Protein AF-A0A537X0Z5-F1 (afdb_monomer_lite)

Foldseek 3Di:
DVVVCCVVPVDVDDDDPVCVVVVVVVVVVVLVVDDPLVSVLVVVLVVVCPPPDPVVSVVSVVVCCVPSVPDPDVCVVCVVVVPDDDDDD

Sequence (89 aa):
AAEEAERIGLLNRIVPSAKLREAAVEMAQMIAKNDSRMVRGIKRLLHEGMGLDWQGRYDLEDEARATYLAAGHPREGFKDFLARKPVRA

Radius of gyration: 18.1 Å; chains: 1; bounding box: 45×24×38 Å

Secondary structure (DSSP, 8-state):
-HHHHHHTTSSS----GGGHHHHHHHHHHHHHTS-HHHHHHHHHHHHHTTT--HHHHHHHHHHHHHTTT-PSPHHHHTHHHHTSPP---

pLDDT: mean 92.34, std 8.57, range [57.0, 98.44]

Structure (mmCIF, N/CA/C/O backbone):
data_AF-A0A537X0Z5-F1
#
_entry.id   AF-A0A537X0Z5-F1
#
loop_
_atom_site.group_PDB
_atom_site.id
_atom_site.type_symbol
_atom_site.label_atom_id
_atom_site.label_alt_id
_atom_site.label_comp_id
_atom_site.label_asym_id
_atom_site.label_entity_id
_atom_site.label_seq_id
_atom_site.pdbx_PDB_ins_code
_atom_site.Cartn_x
_atom_site.Cartn_y
_atom_site.Cartn_z
_atom_site.occupancy
_atom_site.B_iso_or_equiv
_atom_site.auth_seq_id
_atom_site.auth_comp_id
_atom_site.auth_asym_id
_atom_site.auth_atom_id
_atom_site.pdbx_PDB_model_num
ATOM 1 N N . ALA A 1 1 ? -19.763 -11.440 12.004 1.00 87.12 1 ALA A N 1
ATOM 2 C CA . ALA A 1 1 ? -19.598 -10.960 10.612 1.00 87.12 1 ALA A CA 1
ATOM 3 C C . ALA A 1 1 ? -18.264 -10.243 10.408 1.00 87.12 1 ALA A C 1
ATOM 5 O O . ALA A 1 1 ? -17.540 -10.632 9.506 1.00 87.12 1 ALA A O 1
ATOM 6 N N . ALA A 1 2 ? -17.914 -9.246 11.237 1.00 92.00 2 ALA A N 1
ATOM 7 C CA . ALA A 1 2 ? -16.647 -8.515 11.100 1.00 92.00 2 ALA A CA 1
ATOM 8 C C . ALA A 1 2 ? -15.403 -9.425 11.164 1.00 92.00 2 ALA A C 1
ATOM 10 O O . ALA A 1 2 ? -14.557 -9.332 10.285 1.00 92.00 2 ALA A O 1
ATOM 11 N N . GLU A 1 3 ? -15.341 -10.339 12.139 1.00 96.31 3 GLU A N 1
ATOM 12 C CA . GLU A 1 3 ? -14.230 -11.299 12.313 1.00 96.31 3 GLU A CA 1
ATOM 13 C C . GLU A 1 3 ? -13.991 -12.164 11.073 1.00 96.31 3 GLU A C 1
ATOM 15 O O . GLU A 1 3 ? -12.866 -12.305 10.606 1.00 96.31 3 GLU A O 1
ATOM 20 N N . GLU A 1 4 ? -15.065 -12.688 10.482 1.00 97.56 4 GLU A N 1
ATOM 21 C CA . GLU A 1 4 ? -14.972 -13.469 9.251 1.00 97.56 4 GLU A CA 1
ATOM 22 C C . GLU A 1 4 ? -14.489 -12.614 8.072 1.00 97.56 4 GLU A C 1
ATOM 24 O O . GLU A 1 4 ? -13.630 -13.047 7.311 1.00 97.56 4 GLU A O 1
ATOM 29 N N . ALA A 1 5 ? -14.994 -11.382 7.944 1.00 98.06 5 ALA A N 1
ATOM 30 C CA . ALA A 1 5 ? -14.593 -10.462 6.882 1.00 98.06 5 ALA A CA 1
ATOM 31 C C . ALA A 1 5 ? -13.105 -10.072 6.964 1.00 98.06 5 ALA A C 1
ATOM 33 O O . ALA A 1 5 ? -12.456 -9.930 5.930 1.00 98.06 5 ALA A O 1
ATOM 34 N N . GLU A 1 6 ? -12.550 -9.921 8.168 1.00 97.44 6 GLU A N 1
ATOM 35 C CA . GLU A 1 6 ? -11.107 -9.733 8.364 1.00 97.44 6 GLU A CA 1
ATOM 36 C C . GLU A 1 6 ? -10.326 -10.997 7.987 1.00 97.44 6 GLU A C 1
ATOM 38 O O . GLU A 1 6 ? -9.380 -10.930 7.204 1.00 97.44 6 GLU A O 1
ATOM 43 N N . ARG A 1 7 ? -10.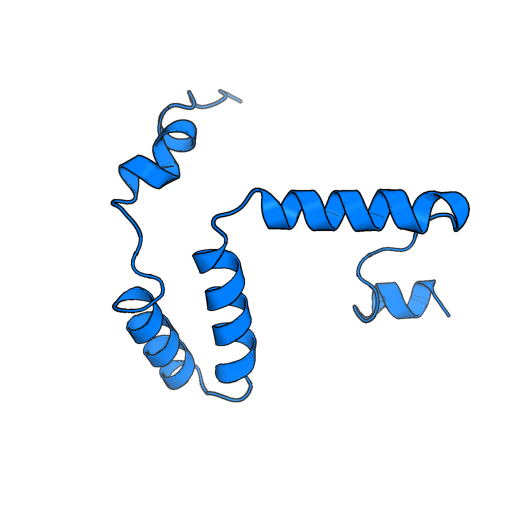767 -12.167 8.462 1.00 97.50 7 ARG A N 1
ATOM 44 C CA . ARG A 1 7 ? -10.102 -13.455 8.217 1.00 97.50 7 ARG A CA 1
ATOM 45 C C . ARG A 1 7 ? -9.975 -13.799 6.730 1.00 97.50 7 ARG A C 1
ATOM 47 O O . ARG A 1 7 ? -8.962 -14.362 6.325 1.00 97.50 7 ARG A O 1
ATOM 54 N N . ILE A 1 8 ? -10.987 -13.479 5.921 1.00 97.94 8 ILE A N 1
ATOM 55 C CA . ILE A 1 8 ? -10.975 -13.732 4.468 1.00 97.94 8 ILE A CA 1
ATOM 56 C C . ILE A 1 8 ? -10.325 -12.602 3.652 1.00 97.94 8 ILE A C 1
ATOM 58 O O . ILE A 1 8 ? -10.240 -12.710 2.431 1.00 97.94 8 ILE A O 1
ATOM 62 N N . GLY A 1 9 ? -9.889 -11.514 4.295 1.00 96.62 9 GLY A N 1
ATOM 63 C CA . GLY A 1 9 ? -9.216 -10.389 3.640 1.00 96.62 9 GLY A CA 1
ATOM 64 C C . GLY A 1 9 ? -10.136 -9.337 3.009 1.00 96.62 9 GLY A C 1
ATOM 65 O O . GLY A 1 9 ? -9.650 -8.473 2.282 1.00 96.62 9 GLY A O 1
ATOM 66 N N . LEU A 1 10 ? -11.444 -9.366 3.288 1.00 97.75 10 LEU A N 1
ATOM 67 C CA . LEU A 1 10 ? -12.366 -8.299 2.875 1.00 97.75 10 LEU A CA 1
ATOM 68 C C . LEU A 1 10 ? -12.127 -7.012 3.681 1.00 97.75 10 LEU A C 1
ATOM 70 O O . LEU A 1 10 ? -12.221 -5.911 3.140 1.00 97.75 10 LEU A O 1
ATOM 74 N N . LEU A 1 11 ? -11.817 -7.147 4.972 1.00 96.75 11 LEU A N 1
ATOM 75 C CA . LEU A 1 11 ? -11.387 -6.046 5.833 1.00 96.75 11 LEU A CA 1
ATOM 76 C C . LEU A 1 11 ? -9.901 -6.189 6.155 1.00 96.75 11 LEU A C 1
ATOM 78 O O . LEU A 1 11 ? -9.429 -7.279 6.452 1.00 96.75 11 LEU A O 1
ATOM 82 N N . ASN A 1 12 ? -9.168 -5.074 6.158 1.00 95.75 12 ASN A N 1
ATOM 83 C CA . ASN A 1 12 ? -7.746 -5.088 6.507 1.00 95.75 12 ASN A CA 1
ATOM 84 C C . ASN A 1 12 ? -7.485 -5.266 8.011 1.00 95.75 12 ASN A C 1
ATOM 86 O O . ASN A 1 12 ? -6.440 -5.794 8.376 1.00 95.75 12 ASN A O 1
ATOM 90 N N . ARG A 1 13 ? -8.365 -4.727 8.870 1.00 95.75 13 ARG A N 1
ATOM 91 C CA . ARG A 1 13 ? -8.207 -4.710 10.334 1.00 95.75 13 ARG A CA 1
ATOM 92 C C . ARG A 1 13 ? -9.537 -4.418 11.033 1.00 95.75 13 ARG A C 1
ATOM 94 O O . ARG A 1 13 ? -10.244 -3.497 10.615 1.00 95.75 13 ARG A O 1
ATOM 101 N N . ILE A 1 14 ? -9.828 -5.099 12.139 1.00 97.31 14 ILE A N 1
ATOM 102 C CA . ILE A 1 14 ? -10.916 -4.754 13.070 1.00 97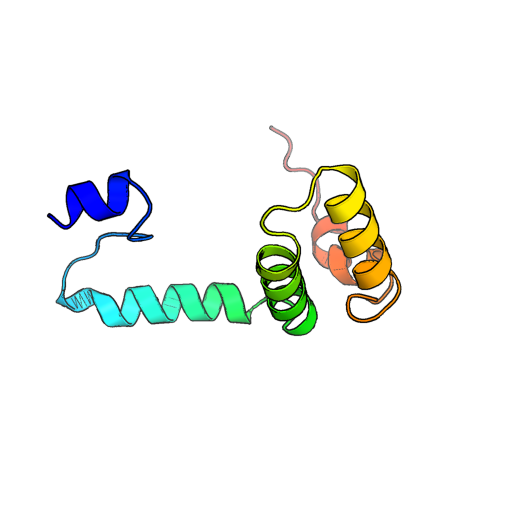.31 14 ILE A CA 1
ATOM 103 C C . ILE A 1 14 ? -10.392 -3.845 14.188 1.00 97.31 14 ILE A C 1
ATOM 105 O O . ILE A 1 14 ? -9.330 -4.079 14.761 1.00 97.31 14 ILE A O 1
ATOM 109 N N . VAL A 1 15 ? -11.145 -2.792 14.522 1.00 97.44 15 VAL A N 1
ATOM 110 C CA . VAL A 1 15 ? -10.821 -1.855 15.613 1.00 97.44 15 VAL A CA 1
ATOM 111 C C . VAL A 1 15 ? -12.076 -1.476 16.407 1.00 97.44 15 VAL A C 1
ATOM 113 O O . VAL A 1 15 ? -13.179 -1.535 15.856 1.00 97.44 15 VAL A O 1
ATOM 116 N N . PRO A 1 16 ? -11.950 -1.028 17.675 1.00 97.56 16 PRO A N 1
ATOM 117 C CA . PRO A 1 16 ? -13.073 -0.446 18.406 1.00 97.56 16 PRO A CA 1
ATOM 118 C C . PRO A 1 16 ? -13.695 0.722 17.633 1.00 97.56 16 PRO A C 1
ATOM 120 O O . PRO A 1 16 ? -12.975 1.558 17.086 1.00 97.56 16 PRO A O 1
ATOM 123 N N . SER A 1 17 ? -15.026 0.834 17.638 1.00 97.06 17 SER A N 1
ATOM 124 C CA . SER A 1 17 ? -15.745 1.842 16.838 1.00 97.06 17 SER A CA 1
ATOM 125 C C . SER A 1 17 ? -15.254 3.276 17.082 1.00 97.06 17 SER A C 1
ATOM 127 O O . SER A 1 17 ? -15.104 4.046 16.136 1.00 97.06 17 SER A O 1
ATOM 129 N N . ALA A 1 18 ? -14.945 3.634 18.334 1.00 98.31 18 ALA A N 1
ATOM 130 C CA . ALA A 1 18 ? -14.432 4.959 18.697 1.00 98.31 18 ALA A CA 1
ATOM 131 C C . ALA A 1 18 ? -13.044 5.272 18.097 1.00 98.31 18 ALA A C 1
ATOM 133 O O . ALA A 1 18 ? -12.652 6.433 18.011 1.00 98.31 18 ALA A O 1
ATOM 134 N N . LYS A 1 19 ? -12.303 4.243 17.671 1.00 98.12 19 LYS A N 1
ATOM 135 C CA . LYS A 1 19 ? -10.952 4.332 17.107 1.00 98.12 19 LYS A CA 1
ATOM 136 C C . LYS A 1 19 ? -10.914 4.215 15.582 1.00 98.12 19 LYS A C 1
ATOM 138 O O . LYS A 1 19 ? -9.844 4.378 15.005 1.00 98.12 19 LYS A O 1
ATOM 143 N N . LEU A 1 20 ? -12.053 4.000 14.914 1.00 97.50 20 LEU A N 1
ATOM 144 C CA . LEU A 1 20 ? -12.116 3.786 13.462 1.00 97.50 20 LEU A CA 1
ATOM 145 C C . LEU A 1 20 ? -11.404 4.890 12.667 1.00 97.50 20 LEU A C 1
ATOM 147 O O . LEU A 1 20 ? -10.562 4.601 11.819 1.00 97.50 20 LEU A O 1
ATOM 151 N N . ARG A 1 21 ? -11.709 6.161 12.961 1.00 98.31 21 ARG A N 1
ATOM 152 C CA . ARG A 1 21 ? -11.121 7.295 12.233 1.00 98.31 21 ARG A CA 1
ATOM 153 C C . ARG A 1 21 ? -9.616 7.408 12.461 1.00 98.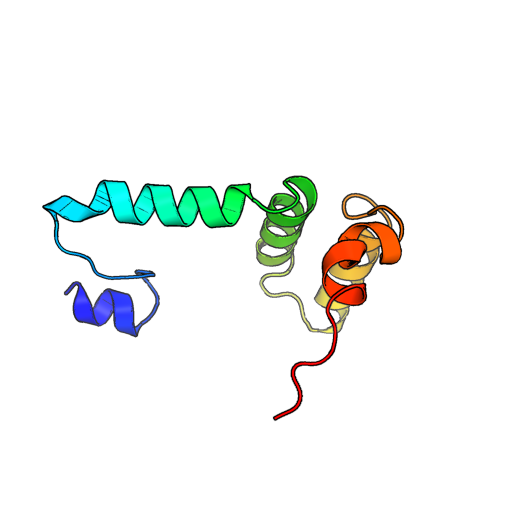31 21 ARG A C 1
ATOM 155 O O . ARG A 1 21 ? -8.880 7.659 11.516 1.00 98.31 21 ARG A O 1
ATOM 162 N N . GLU A 1 22 ? -9.171 7.224 13.699 1.00 98.44 22 GLU A N 1
ATOM 163 C CA . GLU A 1 22 ? -7.753 7.266 14.070 1.00 98.44 22 GLU A CA 1
ATOM 164 C C . GLU A 1 22 ? -6.968 6.181 13.324 1.00 98.44 22 GLU A C 1
ATOM 166 O O . GLU A 1 22 ? -6.009 6.486 12.620 1.00 98.44 22 GLU A O 1
ATOM 171 N N . ALA A 1 23 ? -7.460 4.943 13.375 1.00 98.00 23 ALA A N 1
ATOM 172 C CA . ALA A 1 23 ? -6.890 3.792 12.687 1.00 98.00 23 ALA A CA 1
ATOM 173 C C . ALA A 1 23 ? -6.827 3.964 11.157 1.00 98.00 23 ALA A C 1
ATOM 175 O O . ALA A 1 23 ? -5.858 3.538 10.526 1.00 98.00 23 ALA A O 1
ATOM 176 N N . ALA A 1 24 ? -7.854 4.569 10.550 1.00 98.12 24 ALA A N 1
ATOM 177 C CA . ALA A 1 24 ? -7.894 4.825 9.112 1.00 98.12 24 ALA A CA 1
ATOM 178 C C . ALA A 1 24 ? -6.907 5.929 8.694 1.00 98.12 24 ALA A C 1
ATOM 180 O O . ALA A 1 24 ? -6.206 5.791 7.692 1.00 98.12 24 ALA A O 1
ATOM 181 N N . VAL A 1 25 ? -6.820 7.012 9.476 1.00 98.44 25 VAL A N 1
ATOM 182 C CA . VAL A 1 25 ? -5.881 8.116 9.220 1.00 98.44 25 VAL A CA 1
ATOM 183 C C . VAL A 1 25 ? -4.437 7.659 9.402 1.00 98.44 25 VAL A C 1
ATOM 185 O O . VAL A 1 25 ? -3.598 8.002 8.575 1.00 98.44 25 VAL A O 1
ATOM 188 N N . GLU A 1 26 ? -4.143 6.849 10.419 1.00 98.25 26 GLU A N 1
ATOM 189 C CA . GLU A 1 26 ? -2.824 6.240 10.617 1.00 98.25 26 GLU A CA 1
ATOM 190 C C . GLU A 1 26 ? -2.390 5.438 9.378 1.00 98.25 26 GLU A C 1
ATOM 192 O O . GLU A 1 26 ? -1.298 5.645 8.845 1.00 98.25 26 GLU A O 1
ATOM 197 N N . MET A 1 27 ? -3.273 4.581 8.856 1.00 97.69 27 MET A N 1
ATOM 198 C CA . MET A 1 27 ? -3.011 3.819 7.634 1.00 97.69 27 MET A CA 1
ATOM 199 C C . MET A 1 27 ? -2.784 4.734 6.424 1.00 97.69 27 MET A C 1
ATOM 201 O O . MET A 1 27 ? -1.825 4.542 5.674 1.00 97.69 27 MET A O 1
ATOM 205 N N . ALA A 1 28 ? -3.616 5.764 6.253 1.00 97.94 28 ALA A N 1
ATOM 206 C CA . ALA A 1 28 ? -3.451 6.738 5.178 1.00 97.94 28 ALA A CA 1
ATOM 207 C C . ALA A 1 28 ? -2.114 7.492 5.282 1.00 97.94 28 ALA A C 1
ATOM 209 O O . ALA A 1 28 ? -1.443 7.691 4.271 1.00 97.94 28 ALA A O 1
ATOM 210 N N . GLN A 1 29 ? -1.685 7.860 6.492 1.00 98.25 29 GLN A N 1
ATOM 211 C CA . GLN A 1 29 ? -0.391 8.497 6.733 1.00 98.25 29 GLN A CA 1
ATOM 212 C C . GLN A 1 29 ? 0.776 7.561 6.415 1.00 98.25 29 GLN A C 1
ATOM 214 O O . GLN A 1 29 ? 1.762 8.007 5.832 1.00 98.25 29 GLN A O 1
ATOM 219 N N . MET A 1 30 ? 0.681 6.270 6.754 1.00 97.12 30 MET A N 1
ATOM 220 C CA . MET A 1 30 ? 1.697 5.287 6.365 1.00 97.12 30 MET A CA 1
ATOM 221 C C . MET A 1 30 ? 1.840 5.195 4.845 1.00 97.12 30 MET A C 1
ATOM 223 O O . MET A 1 30 ? 2.960 5.189 4.343 1.00 97.12 30 MET A O 1
ATOM 227 N N . ILE A 1 31 ? 0.726 5.189 4.108 1.00 97.31 31 ILE A N 1
ATOM 228 C CA . ILE A 1 31 ? 0.739 5.191 2.639 1.00 97.31 31 ILE A CA 1
ATOM 229 C C . ILE A 1 31 ? 1.350 6.498 2.113 1.00 97.31 31 ILE A C 1
ATOM 231 O O . ILE A 1 31 ? 2.240 6.456 1.264 1.00 97.31 31 ILE A O 1
ATOM 235 N N . ALA A 1 32 ? 0.923 7.645 2.650 1.00 96.94 32 ALA A N 1
ATOM 236 C CA . ALA A 1 32 ? 1.340 8.977 2.211 1.00 96.94 32 ALA A CA 1
ATOM 237 C C . ALA A 1 32 ? 2.823 9.299 2.466 1.00 96.94 32 ALA A C 1
ATOM 239 O O . ALA A 1 32 ? 3.362 10.193 1.821 1.00 96.94 32 ALA A O 1
ATOM 240 N N . LYS A 1 33 ? 3.491 8.581 3.379 1.00 94.88 33 LYS A N 1
ATOM 241 C CA . LYS A 1 33 ? 4.940 8.707 3.620 1.00 94.88 33 LYS A CA 1
ATOM 242 C C . LYS A 1 33 ? 5.805 8.175 2.471 1.00 94.88 33 LYS A C 1
ATOM 244 O O . LYS A 1 33 ? 6.997 8.463 2.442 1.00 94.88 33 LYS A O 1
ATOM 249 N N . ASN A 1 34 ? 5.240 7.388 1.559 1.00 91.00 34 ASN A N 1
ATOM 250 C CA . ASN A 1 34 ? 5.970 6.828 0.423 1.00 91.00 34 ASN A CA 1
ATOM 251 C C . ASN A 1 34 ? 5.974 7.790 -0.772 1.00 91.00 34 ASN A C 1
ATOM 253 O O . ASN A 1 34 ? 5.156 8.707 -0.859 1.00 91.00 34 ASN A O 1
ATOM 257 N N . ASP A 1 35 ? 6.857 7.538 -1.743 1.00 90.44 35 ASP A N 1
ATOM 258 C CA . ASP A 1 35 ? 6.829 8.239 -3.028 1.00 90.44 35 ASP A CA 1
ATOM 259 C C . ASP A 1 35 ? 5.448 8.050 -3.691 1.00 90.44 35 ASP A C 1
ATOM 261 O O . ASP A 1 35 ? 5.023 6.936 -4.018 1.00 90.44 35 ASP A O 1
ATOM 265 N N . SER A 1 36 ? 4.730 9.159 -3.891 1.00 93.25 36 SER A N 1
ATOM 266 C CA . SER A 1 36 ? 3.352 9.123 -4.381 1.00 93.25 36 SER A CA 1
ATOM 267 C C . SER A 1 36 ? 3.218 8.600 -5.817 1.00 93.25 36 SER A C 1
ATOM 269 O O . SER A 1 36 ? 2.153 8.096 -6.178 1.00 93.25 36 SER A O 1
ATOM 271 N N . ARG A 1 37 ? 4.274 8.696 -6.635 1.00 93.75 37 ARG A N 1
ATOM 272 C CA . ARG A 1 37 ? 4.339 8.104 -7.979 1.00 93.75 37 ARG A CA 1
ATOM 273 C C . ARG A 1 37 ? 4.463 6.589 -7.870 1.00 93.75 37 ARG A C 1
ATOM 275 O O . ARG A 1 37 ? 3.719 5.889 -8.550 1.00 93.75 37 ARG A O 1
ATOM 282 N N . MET A 1 38 ? 5.298 6.087 -6.956 1.00 93.44 38 MET A N 1
ATOM 283 C CA . MET A 1 38 ? 5.431 4.646 -6.705 1.00 93.44 38 MET A CA 1
ATOM 284 C C . MET A 1 38 ? 4.126 4.029 -6.201 1.00 93.44 38 MET A C 1
ATOM 286 O O . MET A 1 38 ? 3.655 3.052 -6.774 1.00 93.44 38 MET A O 1
ATOM 290 N N . VAL A 1 39 ? 3.482 4.630 -5.194 1.00 96.19 39 VAL A N 1
ATOM 291 C CA . VAL A 1 39 ? 2.205 4.123 -4.651 1.00 96.19 39 VAL A CA 1
ATOM 292 C C . VAL A 1 39 ? 1.131 4.038 -5.738 1.00 96.19 39 VAL A C 1
ATOM 294 O O . VAL A 1 39 ? 0.442 3.023 -5.861 1.00 96.19 39 VAL A O 1
ATOM 297 N N . ARG A 1 40 ? 0.983 5.096 -6.545 1.00 96.50 40 ARG A N 1
ATOM 298 C CA . ARG A 1 40 ? -0.011 5.135 -7.626 1.00 96.50 40 ARG A CA 1
ATOM 299 C C . ARG A 1 40 ? 0.317 4.148 -8.741 1.00 96.50 40 ARG A C 1
ATOM 301 O O . ARG A 1 40 ? -0.577 3.430 -9.177 1.00 96.50 40 ARG A O 1
ATOM 308 N N . GLY A 1 41 ? 1.570 4.102 -9.189 1.00 96.56 41 GLY A N 1
ATOM 309 C CA . GLY A 1 41 ? 1.974 3.240 -10.295 1.00 96.56 41 GLY A CA 1
ATOM 310 C C . GLY A 1 41 ? 1.938 1.756 -9.933 1.00 96.56 41 GLY A C 1
ATOM 311 O O . GLY A 1 41 ? 1.426 0.969 -10.718 1.00 96.56 41 GLY A O 1
ATOM 312 N N . ILE A 1 42 ? 2.343 1.372 -8.718 1.00 96.62 42 ILE A N 1
ATOM 313 C CA . ILE A 1 42 ? 2.198 -0.015 -8.242 1.00 96.62 42 ILE A CA 1
ATOM 314 C C . ILE A 1 42 ? 0.716 -0.392 -8.143 1.00 96.62 42 ILE A C 1
ATOM 316 O O . ILE A 1 42 ? 0.315 -1.451 -8.618 1.00 96.62 42 ILE A O 1
ATOM 320 N N . LYS A 1 43 ? -0.138 0.486 -7.596 1.00 97.50 43 LYS A N 1
ATOM 321 C CA . LYS A 1 43 ? -1.590 0.235 -7.554 1.00 97.50 43 LYS A CA 1
ATOM 322 C C . LYS A 1 43 ? -2.192 0.073 -8.954 1.00 97.50 43 LYS A C 1
ATOM 324 O O . LYS A 1 43 ? -3.123 -0.708 -9.125 1.00 97.50 43 LYS A O 1
ATOM 329 N N . ARG A 1 44 ? -1.688 0.812 -9.942 1.00 97.50 44 ARG A N 1
ATOM 330 C CA . ARG A 1 44 ? -2.087 0.673 -11.345 1.00 97.50 44 ARG A CA 1
ATOM 331 C C . ARG A 1 44 ? -1.675 -0.692 -11.907 1.00 97.50 44 ARG A C 1
ATOM 333 O O . ARG A 1 44 ? -2.542 -1.401 -12.402 1.00 97.50 44 ARG A O 1
ATOM 340 N N . LEU A 1 45 ? -0.413 -1.088 -11.726 1.00 97.81 45 LEU A N 1
ATOM 341 C CA . LEU A 1 45 ? 0.116 -2.389 -12.158 1.00 97.81 45 LEU A CA 1
ATOM 342 C C . LEU A 1 45 ? -0.669 -3.571 -11.580 1.00 97.81 45 LEU A C 1
ATOM 344 O O . LEU A 1 45 ? -0.967 -4.521 -12.295 1.00 97.81 45 LEU A O 1
ATOM 348 N N . LEU A 1 46 ? -1.059 -3.503 -10.304 1.00 96.50 46 LEU A N 1
ATOM 349 C CA . LEU A 1 46 ? -1.870 -4.550 -9.673 1.00 96.50 46 LEU A CA 1
ATOM 350 C C . LEU A 1 46 ? -3.246 -4.722 -10.333 1.00 96.50 46 LEU A C 1
ATOM 352 O O . LEU A 1 46 ? -3.744 -5.843 -10.401 1.00 96.50 46 LEU A O 1
ATOM 356 N N . HIS A 1 47 ? -3.862 -3.632 -10.799 1.00 97.12 47 HIS A N 1
ATOM 357 C CA . HIS A 1 47 ? -5.143 -3.699 -11.502 1.00 97.12 47 HIS A CA 1
ATOM 358 C C . HIS A 1 47 ? -4.977 -4.127 -12.961 1.00 97.12 47 HIS A C 1
ATOM 360 O O . HIS A 1 47 ? -5.701 -5.006 -13.413 1.00 97.12 47 HIS A O 1
ATOM 366 N N . GLU A 1 48 ? -4.036 -3.525 -13.690 1.00 96.75 48 GLU A N 1
ATOM 367 C CA . GLU A 1 48 ? -3.823 -3.799 -15.119 1.00 96.75 48 GLU A CA 1
ATOM 368 C C . GLU A 1 48 ? -3.227 -5.192 -15.360 1.00 96.75 48 GLU A C 1
ATOM 370 O O . GLU A 1 48 ? -3.561 -5.843 -16.343 1.00 96.75 48 GLU A O 1
ATOM 375 N N . GLY A 1 49 ? -2.401 -5.688 -14.437 1.00 96.62 49 GLY A N 1
ATOM 376 C CA . GLY A 1 49 ? -1.822 -7.029 -14.499 1.00 96.62 49 GLY A CA 1
ATOM 377 C C . GLY A 1 49 ? -2.758 -8.147 -14.032 1.00 96.62 49 GLY A C 1
ATOM 378 O O . GLY A 1 49 ? -2.356 -9.312 -14.008 1.00 96.62 49 GLY A O 1
ATOM 379 N N . MET A 1 50 ? -3.986 -7.828 -13.612 1.00 96.44 50 MET A N 1
ATOM 380 C CA . MET A 1 50 ? -4.934 -8.832 -13.138 1.00 96.44 50 MET A CA 1
ATOM 381 C C . MET A 1 50 ? -5.368 -9.743 -14.291 1.00 96.44 50 MET A C 1
ATOM 383 O O . MET A 1 50 ? -5.904 -9.285 -15.293 1.00 96.44 50 MET A O 1
ATOM 387 N N . GLY A 1 51 ? -5.156 -11.050 -14.133 1.00 96.06 51 GLY A N 1
ATOM 388 C CA . GLY A 1 51 ? -5.507 -12.047 -15.150 1.00 96.06 51 GLY A CA 1
ATOM 389 C C . GLY A 1 51 ? -4.463 -12.237 -16.254 1.00 96.06 51 GLY A C 1
ATOM 390 O O . GLY A 1 51 ? -4.629 -13.143 -17.066 1.00 96.06 51 GLY A O 1
ATOM 391 N N . LEU A 1 52 ? -3.382 -11.449 -16.264 1.00 97.62 52 LEU A N 1
ATOM 392 C CA . LEU A 1 52 ? -2.223 -11.721 -17.114 1.00 97.62 52 LEU A CA 1
ATOM 393 C C . LEU A 1 52 ? -1.439 -12.933 -16.591 1.00 97.62 52 LEU A C 1
ATOM 395 O O . LEU A 1 52 ? -1.407 -13.207 -15.385 1.00 97.62 52 LEU A O 1
ATOM 399 N N . ASP A 1 53 ? -0.781 -13.637 -17.509 1.00 98.06 53 ASP A N 1
ATOM 400 C CA . ASP A 1 53 ? 0.188 -14.674 -17.174 1.00 98.06 53 ASP A CA 1
ATOM 401 C C . ASP A 1 53 ? 1.502 -14.066 -16.651 1.00 98.06 53 ASP A C 1
ATOM 403 O O . ASP A 1 53 ? 1.673 -12.848 -16.556 1.00 98.06 53 ASP A O 1
ATOM 407 N N . TRP A 1 54 ? 2.448 -14.920 -16.261 1.00 97.50 54 TRP A N 1
ATOM 408 C CA . TRP A 1 54 ? 3.701 -14.457 -15.666 1.00 97.50 54 TRP A CA 1
ATOM 409 C C . TRP A 1 54 ? 4.523 -13.569 -16.602 1.00 97.50 54 TRP A C 1
ATOM 411 O O . TRP A 1 54 ? 5.089 -12.581 -16.137 1.00 97.50 54 TRP A O 1
ATOM 421 N N . GLN A 1 55 ? 4.562 -13.892 -17.898 1.00 98.31 55 GLN A N 1
ATOM 422 C CA . GLN A 1 55 ? 5.326 -13.116 -18.870 1.00 98.31 55 GLN A CA 1
ATOM 423 C C . GLN A 1 55 ? 4.685 -11.746 -19.098 1.00 98.31 55 GLN A C 1
ATOM 425 O O . GLN A 1 55 ? 5.368 -10.734 -18.983 1.00 98.31 55 GLN A O 1
ATOM 430 N N . GLY A 1 56 ? 3.368 -11.690 -19.312 1.00 98.12 56 GLY A N 1
ATOM 431 C CA . GLY A 1 56 ? 2.663 -10.427 -19.518 1.00 98.12 56 GLY A CA 1
ATOM 432 C C . GLY A 1 56 ? 2.744 -9.497 -18.307 1.00 98.12 56 GLY A C 1
ATOM 433 O O . GLY A 1 56 ? 2.881 -8.286 -18.468 1.00 98.12 56 GLY A O 1
ATOM 434 N N . ARG A 1 57 ? 2.717 -10.044 -17.083 1.00 97.31 57 ARG A N 1
ATOM 435 C CA . ARG A 1 57 ? 2.932 -9.242 -15.864 1.00 97.31 57 ARG A CA 1
ATOM 436 C C . ARG A 1 57 ? 4.349 -8.690 -15.788 1.00 97.31 57 ARG A C 1
ATOM 438 O O . ARG A 1 57 ? 4.507 -7.524 -15.445 1.00 97.31 57 ARG A O 1
ATOM 445 N N . TYR A 1 58 ? 5.351 -9.505 -16.114 1.00 97.56 58 TYR A N 1
ATOM 446 C CA . TYR A 1 58 ? 6.742 -9.062 -16.138 1.00 97.56 58 TYR A CA 1
ATOM 447 C C . TYR A 1 58 ? 6.959 -7.940 -17.159 1.00 97.56 58 TYR A C 1
ATOM 449 O O . TYR A 1 58 ? 7.519 -6.905 -16.806 1.00 97.56 58 TYR A O 1
ATOM 457 N N . ASP A 1 59 ? 6.465 -8.106 -18.387 1.00 98.25 59 ASP A N 1
ATOM 458 C CA . ASP A 1 59 ? 6.622 -7.111 -19.453 1.00 98.25 59 ASP A CA 1
ATOM 459 C C . ASP A 1 59 ? 5.947 -5.778 -19.075 1.00 98.25 59 ASP A C 1
ATOM 461 O O . ASP A 1 59 ? 6.533 -4.707 -19.245 1.00 98.25 59 ASP A O 1
ATOM 465 N N . LEU A 1 60 ? 4.751 -5.843 -18.476 1.00 98.00 60 LEU A N 1
ATOM 466 C CA . LEU A 1 60 ? 4.028 -4.676 -17.961 1.00 98.00 60 LEU A CA 1
ATOM 467 C C . LEU A 1 60 ? 4.813 -3.950 -16.850 1.00 98.00 60 LEU A C 1
ATOM 469 O O . LEU A 1 60 ? 4.902 -2.719 -16.836 1.00 98.00 60 LEU A O 1
ATOM 473 N N . GLU A 1 61 ? 5.377 -4.698 -15.899 1.00 97.06 61 GLU A N 1
ATOM 474 C CA . GLU A 1 61 ? 6.194 -4.140 -14.817 1.00 97.06 61 GLU A CA 1
ATOM 475 C C . GLU A 1 61 ? 7.498 -3.521 -15.344 1.00 97.06 61 GLU A C 1
ATOM 477 O O . GLU A 1 61 ? 7.917 -2.462 -14.859 1.00 97.06 61 GLU A O 1
ATOM 482 N N . ASP A 1 62 ? 8.123 -4.137 -16.352 1.00 96.94 62 ASP A N 1
ATOM 483 C CA . ASP A 1 62 ? 9.358 -3.642 -16.956 1.00 96.94 62 ASP A CA 1
ATOM 484 C C . ASP A 1 62 ? 9.139 -2.340 -17.740 1.00 96.94 62 ASP A C 1
ATOM 486 O O . ASP A 1 62 ? 9.888 -1.373 -17.555 1.00 96.94 62 ASP A O 1
ATOM 490 N N . GLU A 1 63 ? 8.061 -2.257 -18.527 1.00 97.00 63 GLU A N 1
ATOM 491 C CA . GLU A 1 63 ? 7.665 -1.024 -19.214 1.00 97.00 63 GLU A CA 1
ATOM 492 C C . GLU A 1 63 ? 7.401 0.102 -18.207 1.00 97.00 63 GLU A C 1
ATOM 494 O O . GLU A 1 63 ? 7.906 1.221 -18.353 1.00 97.00 63 GLU A O 1
ATOM 499 N N . ALA A 1 64 ? 6.647 -0.189 -17.145 1.00 96.75 64 ALA A N 1
ATOM 500 C CA . ALA A 1 64 ? 6.346 0.784 -16.105 1.00 96.75 64 ALA A CA 1
ATOM 501 C C . ALA A 1 64 ? 7.621 1.319 -15.451 1.00 96.75 64 ALA A C 1
ATOM 503 O O . ALA A 1 64 ? 7.780 2.534 -15.298 1.00 96.75 64 ALA A O 1
ATOM 504 N N . ARG A 1 65 ? 8.553 0.423 -15.106 1.00 93.75 65 ARG A N 1
ATOM 505 C CA . ARG A 1 65 ? 9.869 0.755 -14.544 1.00 93.75 65 ARG A CA 1
ATOM 506 C C . ARG A 1 65 ? 10.678 1.652 -15.480 1.00 93.75 65 ARG A C 1
ATOM 508 O O . ARG A 1 65 ? 11.320 2.586 -14.998 1.00 93.75 65 ARG A O 1
ATOM 515 N N . ALA A 1 66 ? 10.654 1.379 -16.783 1.00 93.50 66 ALA A N 1
ATOM 516 C CA . ALA A 1 66 ? 11.361 2.162 -17.794 1.00 93.50 66 ALA A CA 1
ATOM 517 C C . ALA A 1 66 ? 10.719 3.536 -18.064 1.00 93.50 66 ALA A C 1
ATOM 519 O O . ALA A 1 66 ? 11.400 4.441 -18.546 1.00 93.50 66 ALA A O 1
ATOM 520 N N . THR A 1 67 ? 9.432 3.705 -17.746 1.00 94.44 67 THR A N 1
ATOM 521 C CA . THR A 1 67 ? 8.647 4.897 -18.091 1.00 94.44 67 THR A CA 1
ATOM 522 C C . THR A 1 67 ? 8.176 5.666 -16.851 1.00 94.44 67 THR A C 1
ATOM 524 O O . THR A 1 67 ? 8.910 6.473 -16.284 1.00 94.44 67 THR A O 1
ATOM 527 N N . TYR A 1 68 ? 6.939 5.454 -16.404 1.00 92.50 68 TYR A N 1
ATOM 528 C CA . TYR A 1 68 ? 6.271 6.286 -15.401 1.00 92.50 68 TYR A CA 1
ATOM 529 C C . TYR A 1 68 ? 6.644 5.944 -13.951 1.00 92.50 68 TYR A C 1
ATOM 531 O O . TYR A 1 68 ? 6.353 6.724 -13.041 1.00 92.50 68 TYR A O 1
ATOM 539 N N . LEU A 1 69 ? 7.314 4.813 -13.716 1.00 93.44 69 LEU A N 1
ATOM 540 C CA . LEU A 1 69 ? 7.951 4.465 -12.442 1.00 93.44 69 LEU A CA 1
ATOM 541 C C . LEU A 1 69 ? 9.459 4.756 -12.427 1.00 93.44 69 LEU A C 1
ATOM 543 O O . LEU A 1 69 ? 10.120 4.451 -11.430 1.00 93.44 69 LEU A O 1
ATOM 547 N N . ALA A 1 70 ? 10.001 5.432 -13.445 1.00 85.62 70 ALA A N 1
ATOM 548 C CA . ALA A 1 70 ? 11.407 5.832 -13.480 1.00 85.62 70 ALA A CA 1
ATOM 549 C C . ALA A 1 70 ? 11.771 6.722 -12.279 1.00 85.62 70 ALA A C 1
ATOM 551 O O . ALA A 1 70 ? 11.299 7.854 -12.156 1.00 85.62 70 ALA A O 1
ATOM 552 N N . ALA A 1 71 ? 12.548 6.176 -11.342 1.00 77.88 71 ALA A N 1
ATOM 553 C CA . ALA A 1 71 ? 12.999 6.866 -10.137 1.00 77.88 71 ALA A CA 1
ATOM 554 C C . ALA A 1 71 ? 14.418 7.413 -10.303 1.00 77.88 71 ALA A C 1
ATOM 556 O O . ALA A 1 71 ? 15.164 6.976 -11.179 1.00 77.88 71 ALA A O 1
ATOM 557 N N . GLY A 1 72 ? 14.805 8.318 -9.399 1.00 76.75 72 GLY A N 1
ATOM 558 C CA . GLY A 1 72 ? 16.211 8.657 -9.193 1.00 76.75 72 GLY A CA 1
ATOM 559 C C . GLY A 1 72 ? 17.047 7.428 -8.820 1.00 76.75 72 GLY A C 1
ATOM 560 O O . GLY A 1 72 ? 16.523 6.348 -8.524 1.00 76.75 72 GLY A O 1
ATOM 561 N N . HIS A 1 73 ? 18.369 7.584 -8.843 1.00 77.88 73 HIS A N 1
ATOM 562 C CA . HIS A 1 73 ? 19.290 6.473 -8.627 1.00 77.88 73 HIS A CA 1
ATOM 563 C C . HIS A 1 73 ? 19.000 5.778 -7.275 1.00 77.88 73 HIS A C 1
ATOM 565 O O . HIS A 1 73 ? 18.872 6.472 -6.265 1.00 77.88 73 HIS A O 1
ATOM 571 N N . PRO A 1 74 ? 18.963 4.428 -7.185 1.00 73.94 74 PRO A N 1
ATOM 572 C CA . PRO A 1 74 ? 18.615 3.716 -5.948 1.00 73.94 74 PRO A CA 1
ATOM 573 C C . PRO A 1 74 ? 19.408 4.166 -4.713 1.00 73.94 74 PRO A C 1
ATOM 575 O O . PRO A 1 74 ? 18.875 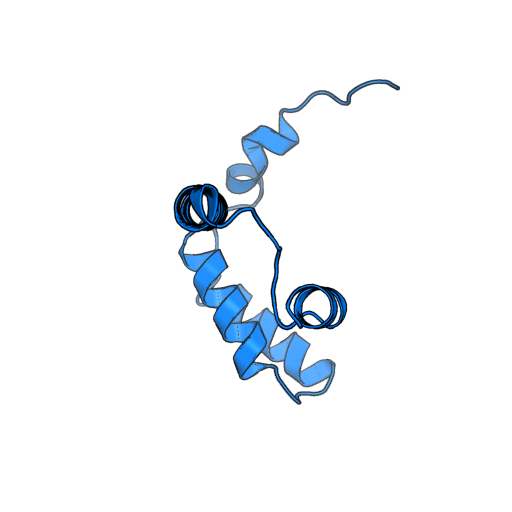4.219 -3.614 1.00 73.94 74 PRO A O 1
ATOM 578 N N . ARG A 1 75 ? 20.673 4.565 -4.881 1.00 76.06 75 ARG A N 1
ATOM 579 C CA . ARG A 1 75 ? 21.488 5.144 -3.791 1.00 76.06 75 ARG A CA 1
ATOM 580 C C . ARG A 1 75 ? 20.867 6.368 -3.113 1.00 76.06 75 ARG A C 1
ATOM 582 O O . ARG A 1 75 ? 21.113 6.561 -1.930 1.00 76.06 75 ARG A O 1
ATOM 589 N N . GLU A 1 76 ? 20.102 7.180 -3.834 1.00 78.75 76 GLU A N 1
ATOM 590 C CA . GLU A 1 76 ? 19.399 8.331 -3.265 1.00 78.75 76 GLU A CA 1
ATOM 591 C C . GLU A 1 76 ? 18.171 7.870 -2.479 1.00 78.75 76 GLU A C 1
ATOM 593 O O . GLU A 1 76 ? 18.025 8.223 -1.312 1.00 78.75 76 GLU A O 1
ATOM 598 N N . GLY A 1 77 ? 17.346 7.001 -3.076 1.00 75.75 77 GLY A N 1
ATOM 599 C CA . GLY A 1 77 ? 16.142 6.465 -2.431 1.00 75.75 77 GLY A CA 1
ATOM 600 C C . GLY A 1 77 ? 16.428 5.571 -1.218 1.00 75.75 77 GLY A C 1
ATOM 601 O O . GLY A 1 77 ? 15.648 5.541 -0.272 1.00 75.75 77 GLY A O 1
ATOM 602 N N . PHE A 1 78 ? 17.568 4.879 -1.212 1.00 80.44 78 PHE A N 1
ATOM 603 C CA . PHE A 1 78 ? 17.993 3.989 -0.132 1.00 80.44 78 PHE A CA 1
ATOM 604 C C . PHE A 1 78 ? 19.088 4.590 0.752 1.00 80.44 78 PHE A C 1
ATOM 606 O O . PHE A 1 78 ? 19.670 3.857 1.545 1.00 80.44 78 PHE A O 1
ATOM 613 N N . LYS A 1 79 ? 19.389 5.893 0.660 1.00 83.50 79 LYS A N 1
ATOM 614 C CA . LYS A 1 79 ? 20.497 6.515 1.407 1.00 83.50 79 LYS A CA 1
ATOM 615 C C . LYS A 1 79 ? 20.442 6.205 2.905 1.00 83.50 79 LYS A C 1
ATOM 617 O O . LYS A 1 79 ? 21.428 5.735 3.467 1.00 83.50 79 LYS A O 1
ATOM 622 N N . ASP A 1 80 ? 19.282 6.400 3.527 1.00 83.94 80 ASP A N 1
ATOM 623 C CA . ASP A 1 80 ? 19.092 6.151 4.959 1.00 83.94 80 ASP A CA 1
ATOM 624 C C . ASP A 1 80 ? 19.198 4.665 5.305 1.00 83.94 80 ASP A C 1
ATOM 626 O O . ASP A 1 80 ? 19.729 4.308 6.353 1.00 83.94 80 ASP A O 1
ATOM 630 N N . PHE A 1 81 ? 18.724 3.786 4.419 1.00 82.88 81 PHE A N 1
ATOM 631 C CA . PHE A 1 81 ? 18.848 2.341 4.591 1.00 82.88 81 PHE A CA 1
ATOM 632 C C . PHE A 1 81 ? 20.311 1.891 4.486 1.00 82.88 81 PHE A C 1
ATOM 634 O O . PHE A 1 81 ? 20.792 1.173 5.356 1.00 82.88 81 PHE A O 1
ATOM 641 N N . LEU A 1 82 ? 21.034 2.362 3.469 1.00 85.00 82 LEU A N 1
ATOM 642 C CA . LEU A 1 82 ? 22.449 2.063 3.238 1.00 85.00 82 LEU A CA 1
ATOM 643 C C . LEU A 1 82 ? 23.358 2.649 4.330 1.00 85.00 82 LEU A C 1
ATOM 645 O O . LEU A 1 82 ? 24.418 2.094 4.602 1.00 85.00 82 LEU A O 1
ATOM 649 N N . ALA A 1 83 ? 22.951 3.752 4.965 1.00 87.06 83 ALA A N 1
ATOM 650 C CA . ALA A 1 83 ? 23.674 4.371 6.074 1.00 87.06 83 ALA A CA 1
ATOM 651 C C . ALA A 1 83 ? 23.459 3.663 7.427 1.00 87.06 83 ALA A C 1
ATOM 653 O O . ALA A 1 83 ? 24.191 3.937 8.384 1.00 87.06 83 ALA A O 1
ATOM 654 N N . ARG A 1 84 ? 22.473 2.760 7.547 1.00 86.06 84 ARG A N 1
ATOM 655 C CA . ARG A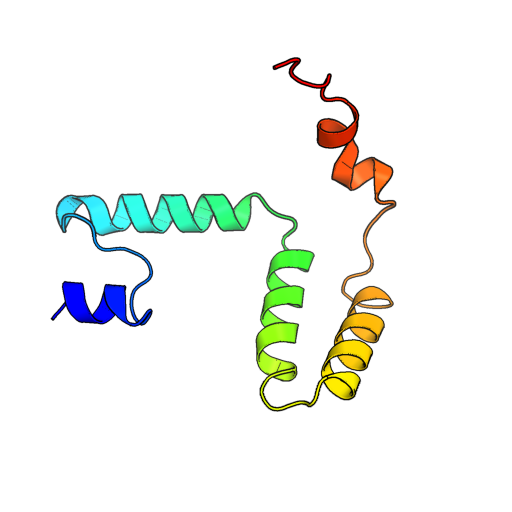 1 84 ? 22.243 2.010 8.790 1.00 86.06 84 ARG A CA 1
ATOM 656 C C . ARG A 1 84 ? 23.397 1.044 9.038 1.00 86.06 84 ARG A C 1
ATOM 658 O O . ARG A 1 84 ? 23.702 0.187 8.213 1.00 86.06 84 ARG A O 1
ATOM 665 N N . LYS A 1 85 ? 24.020 1.151 10.216 1.00 79.81 85 LYS A N 1
ATOM 666 C CA . LYS A 1 85 ? 24.985 0.147 10.679 1.00 79.81 85 LYS A CA 1
ATOM 667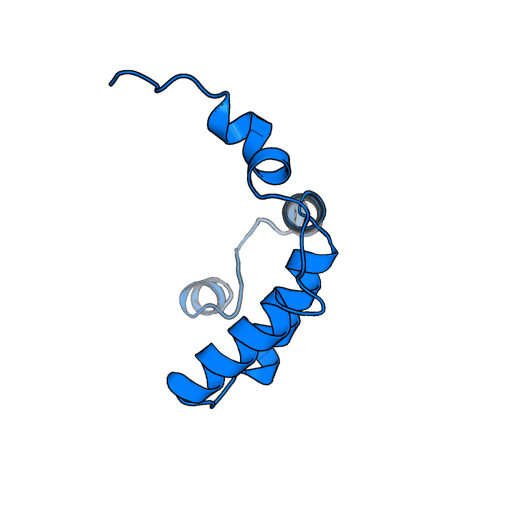 C C . LYS A 1 85 ? 24.241 -1.167 10.950 1.00 79.81 85 LYS A C 1
ATOM 669 O O . LYS A 1 85 ? 23.148 -1.111 11.518 1.00 79.81 85 LYS A O 1
ATOM 674 N N . PRO A 1 86 ? 24.807 -2.329 10.579 1.00 74.12 86 PRO A N 1
ATOM 675 C CA . PRO A 1 86 ? 24.198 -3.609 10.906 1.00 74.12 86 PRO A CA 1
ATOM 676 C C . PRO A 1 86 ? 24.030 -3.703 12.423 1.00 74.12 86 PRO A C 1
ATOM 678 O O . PRO A 1 86 ? 24.986 -3.495 13.176 1.00 74.12 86 PRO A O 1
ATOM 681 N N . VAL A 1 87 ? 22.808 -3.993 12.864 1.00 75.75 87 VAL A N 1
ATOM 682 C CA . VAL A 1 87 ? 22.557 -4.371 14.253 1.00 75.75 87 VAL A CA 1
ATOM 683 C C . VAL A 1 87 ? 23.218 -5.735 14.422 1.00 75.75 87 VAL A C 1
ATOM 685 O O . VAL A 1 87 ? 22.784 -6.707 13.807 1.00 75.75 87 VAL A O 1
ATOM 688 N N . ARG A 1 88 ? 24.332 -5.794 15.160 1.00 64.81 88 ARG A N 1
ATOM 689 C CA . ARG A 1 88 ? 24.920 -7.081 15.546 1.00 64.81 88 ARG A CA 1
ATOM 690 C C . ARG A 1 88 ? 23.919 -7.773 16.471 1.00 64.81 88 ARG A C 1
ATOM 692 O O . ARG A 1 88 ? 23.492 -7.155 17.444 1.00 64.81 88 ARG A O 1
ATOM 699 N N . ALA A 1 89 ? 23.522 -8.987 16.091 1.00 57.00 89 ALA A N 1
ATOM 700 C CA . ALA A 1 89 ? 22.773 -9.901 16.947 1.00 57.00 89 ALA A CA 1
ATOM 701 C C . ALA A 1 89 ? 23.624 -10.330 18.148 1.00 57.00 89 ALA A C 1
ATOM 703 O O . ALA A 1 89 ? 24.869 -10.384 17.987 1.00 57.00 89 ALA A O 1
#